Protein AF-A0A941IA33-F1 (afdb_monomer)

Solvent-accessible surface area (backbone atoms only — not comparable to full-atom values): 8337 Å² total; per-residue (Å²): 135,60,96,90,64,84,87,87,85,74,91,68,59,68,67,62,33,51,55,52,53,49,51,50,52,52,54,46,25,75,30,73,66,17,48,78,68,69,57,45,78,100,66,92,53,73,48,76,51,62,70,38,55,38,38,42,78,40,82,90,76,76,41,48,43,58,65,67,62,85,54,55,20,57,35,92,90,27,70,65,25,38,78,77,42,39,83,75,15,31,20,43,34,40,35,39,30,46,77,89,38,80,77,50,68,53,55,48,64,59,74,45,42,74,61,46,50,44,48,34,53,47,53,71,46,50,70,66,57,45,43,74,76,40,32,78,60,48,64,74,36,109

Secondary structure (DSSP, 8-state):
--TT-------S-HHHHHHHHHHHHHHHHHSHHHHHTT----S--EEEEE--BSEEEETTTTEEEESS-TTBPBPTT-TTHHHH-GGG-BBSEEEEEETTEEEEEEEPBP--HHHHHHHHHHTT--HHHHHHHHHHHHHTT-

Foldseek 3Di:
DDPPDDDDDDDDPPVVRCVVVVVVLVVCCPDPNNVVVVVHDPDKDKDKDFFAQQWDQDPVVRATDGPDDLFFDWDPPCLCCLPVPSRPTTTQKMFIDIPNDTPDIDGDGDLALVSSVSSCVRRVNDPVNCCVPPVVVSVVSD

InterPro domains:
  IPR004115 GAD-like domain superfamily [SSF55261] (1-30)
  IPR004364 Aminoacyl-tRNA synthetase, class II (D/K/N) [PF00152] (42-142)
  IPR045864 Class II Aminoacyl-tRNA synthetase/Biotinyl protein ligase (BPL) and lipoyl protein ligase (LPL) [G3DSA:3.30.930.10] (10-142)
  IPR045864 Class II Aminoacyl-tRNA synthetase/Biotinyl protein ligase (BPL) and lipoyl protein ligase (LPL) [SSF55681] (35-141)

Mean predicted aligned error: 4.57 Å

Sequence (142 aa):
AKDGDLIFFGADKAKVVNDAIGALRVKIGHSEFGKSNGLFDDVWKPLWVIDFPMFEHDEENDRWAAVHHPFTAPKDGHEDLMETDPGKCIAKAYDMVLNGWELGGGSVRIHRADVQSKVFRALKISDDDAKLKFGFLLDALQ

Radius of gyration: 20.35 Å; Cα contacts (8 Å, |Δi|>4): 190; chains: 1; bounding box: 57×29×49 Å

Nearest PDB structures (foldseek):
  1eqr-assembly1_C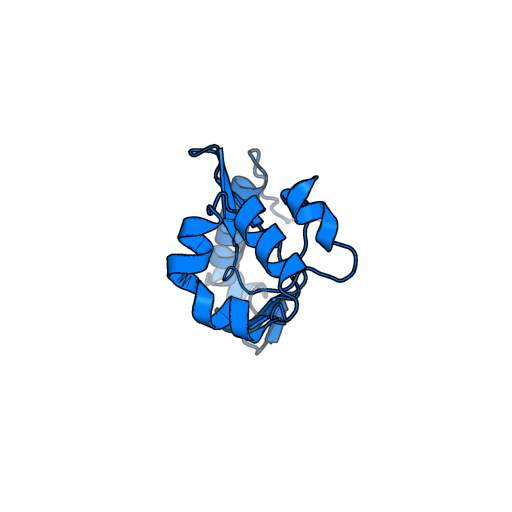-1  TM=9.228E-01  e=1.780E-13  Escherichia coli
  7ap4-assembly1_B  TM=9.044E-01  e=7.488E-14  Thermus thermophilus HB8
  1l0w-assembly1_B  TM=9.143E-01  e=8.357E-13  Thermus thermophilus
  6sjc-assembly1_A  TM=9.237E-01  e=1.458E-12  Thermus thermophilus
  6wom-assembly1_A  TM=8.670E-01  e=1.139E-12  Elizabethkingia anophelis

pLDDT: mean 93.0, std 5.51, range [63.81, 98.5]

Structure (mmCIF, N/CA/C/O backbone):
data_AF-A0A941IA33-F1
#
_entry.id   AF-A0A941IA33-F1
#
loop_
_atom_site.group_PDB
_atom_site.id
_atom_site.type_symbol
_atom_site.label_atom_id
_atom_site.label_alt_id
_atom_site.label_comp_id
_atom_site.label_asym_id
_atom_site.label_entity_id
_atom_site.label_seq_id
_atom_site.pdbx_PDB_ins_code
_atom_site.Cartn_x
_atom_site.Cartn_y
_atom_site.Cartn_z
_atom_site.occupancy
_atom_site.B_iso_or_equiv
_atom_site.auth_seq_id
_atom_site.auth_comp_id
_atom_site.auth_asym_id
_atom_site.auth_atom_id
_atom_site.pdbx_PDB_model_num
ATOM 1 N N . ALA A 1 1 ? -26.370 -4.789 11.653 1.00 78.94 1 ALA A N 1
ATOM 2 C CA . ALA A 1 1 ? -26.531 -4.045 12.911 1.00 78.94 1 ALA A CA 1
ATOM 3 C C . ALA A 1 1 ? -27.681 -4.655 13.687 1.00 78.94 1 ALA A C 1
ATOM 5 O O . ALA A 1 1 ? -28.608 -5.171 13.066 1.00 78.94 1 ALA A O 1
ATOM 6 N N . LYS A 1 2 ? -27.571 -4.656 15.008 1.00 91.75 2 LYS A N 1
ATOM 7 C CA . LYS A 1 2 ? -28.592 -5.083 15.961 1.00 91.75 2 LYS A CA 1
ATOM 8 C C . LYS A 1 2 ? -29.066 -3.864 16.751 1.00 91.75 2 LYS A C 1
ATOM 10 O O . LYS A 1 2 ? -28.424 -2.814 16.716 1.00 91.75 2 LYS A O 1
ATOM 15 N N . ASP A 1 3 ? -30.177 -4.007 17.459 1.00 94.19 3 ASP A N 1
ATOM 16 C CA . ASP A 1 3 ? -30.682 -2.952 18.335 1.00 94.19 3 ASP A CA 1
ATOM 17 C C . ASP A 1 3 ? -29.607 -2.540 19.352 1.00 94.19 3 ASP A C 1
ATOM 19 O O . ASP A 1 3 ? -28.990 -3.391 19.994 1.00 94.19 3 ASP A O 1
ATOM 23 N N . GLY A 1 4 ? -29.373 -1.231 19.471 1.00 89.38 4 GLY A N 1
ATOM 24 C CA . GLY A 1 4 ? -28.311 -0.658 20.304 1.00 89.38 4 GLY A CA 1
ATOM 25 C C . GLY A 1 4 ? -26.993 -0.372 19.573 1.00 89.38 4 GLY A C 1
ATOM 26 O O . GLY A 1 4 ? -26.162 0.349 20.121 1.00 89.38 4 GLY A O 1
ATOM 27 N N . ASP A 1 5 ? -26.810 -0.853 18.338 1.00 92.00 5 ASP A N 1
ATOM 28 C CA . ASP A 1 5 ? -25.643 -0.497 17.525 1.00 92.00 5 ASP A CA 1
ATOM 29 C C . ASP A 1 5 ? -25.755 0.938 16.983 1.00 92.00 5 ASP A C 1
ATOM 31 O O . ASP A 1 5 ? -26.813 1.377 16.524 1.00 92.00 5 ASP A O 1
ATOM 35 N N . LEU A 1 6 ? -24.622 1.643 16.937 1.00 92.31 6 LEU A N 1
ATOM 36 C CA . LEU A 1 6 ? -24.468 2.899 16.204 1.00 92.31 6 LEU A CA 1
ATOM 37 C C . LEU A 1 6 ? -23.638 2.655 14.940 1.00 92.31 6 LEU A C 1
ATOM 39 O O . LEU A 1 6 ? -22.537 2.109 15.010 1.00 92.31 6 LEU A O 1
ATOM 43 N N . ILE A 1 7 ? -24.151 3.082 13.785 1.00 95.31 7 ILE A N 1
ATOM 44 C CA . ILE A 1 7 ? -23.481 2.915 12.491 1.00 95.31 7 ILE A CA 1
ATOM 45 C C . ILE A 1 7 ? -22.972 4.269 12.000 1.00 95.31 7 ILE A C 1
ATOM 47 O O . ILE A 1 7 ? -23.737 5.228 11.901 1.00 95.31 7 ILE A O 1
ATOM 51 N N . PHE A 1 8 ? -21.688 4.326 11.652 1.00 95.75 8 PHE A N 1
ATOM 52 C CA . PHE A 1 8 ? -21.063 5.488 11.027 1.00 95.75 8 PHE A CA 1
ATOM 53 C C . PHE A 1 8 ? -20.937 5.275 9.517 1.00 95.75 8 PHE A C 1
ATOM 55 O O . PHE A 1 8 ? -20.599 4.180 9.068 1.00 95.75 8 PHE A O 1
ATOM 62 N N . PHE A 1 9 ? -21.166 6.335 8.745 1.00 96.00 9 PHE A N 1
ATOM 63 C CA . PHE A 1 9 ? -21.037 6.337 7.290 1.00 96.00 9 PHE A CA 1
ATOM 64 C C . PHE A 1 9 ? -20.143 7.496 6.846 1.00 96.00 9 PHE A C 1
ATOM 66 O O . PHE A 1 9 ? -20.155 8.563 7.460 1.00 96.00 9 PHE A O 1
ATOM 73 N N . GLY A 1 10 ? -19.398 7.291 5.763 1.00 95.56 10 GLY A N 1
ATOM 74 C CA . GLY A 1 10 ? -18.689 8.342 5.035 1.00 95.56 10 GLY A CA 1
ATOM 75 C C . GLY A 1 10 ? -19.033 8.257 3.550 1.00 95.56 10 GLY A C 1
ATOM 76 O O . GLY A 1 10 ? -19.250 7.160 3.036 1.00 95.56 10 GLY A O 1
ATOM 77 N N . ALA A 1 11 ? -19.111 9.403 2.876 1.00 97.56 11 ALA A N 1
ATOM 78 C CA . ALA A 1 11 ? -19.450 9.494 1.459 1.00 97.56 11 ALA A CA 1
ATOM 79 C C . ALA A 1 11 ? -18.509 10.487 0.767 1.00 97.56 11 ALA A C 1
ATOM 81 O O . ALA A 1 11 ? -18.692 11.695 0.881 1.00 97.56 11 ALA A O 1
ATOM 82 N N . ASP A 1 12 ? -17.487 9.954 0.101 1.00 96.81 12 ASP A N 1
ATOM 83 C CA . ASP A 1 12 ? -16.473 10.681 -0.673 1.00 96.81 12 ASP A CA 1
ATOM 84 C C . ASP A 1 12 ? -15.662 9.658 -1.508 1.00 96.81 12 ASP A C 1
ATOM 86 O O . ASP A 1 12 ? -16.027 8.477 -1.581 1.00 96.81 12 ASP A O 1
ATOM 90 N N . LYS A 1 13 ? -14.536 10.069 -2.102 1.00 95.12 13 LYS A N 1
ATOM 91 C CA . LYS A 1 13 ? -13.507 9.189 -2.661 1.00 95.12 13 LYS A CA 1
ATOM 92 C C . LYS A 1 13 ? -13.112 8.117 -1.640 1.00 95.12 13 LYS A C 1
ATOM 94 O O . LYS A 1 13 ? -12.923 8.401 -0.456 1.00 95.12 13 LYS A O 1
ATOM 99 N N . ALA A 1 14 ? -12.892 6.893 -2.123 1.00 94.88 14 ALA A N 1
ATOM 100 C CA . ALA A 1 14 ? -12.574 5.738 -1.282 1.00 94.88 14 ALA A CA 1
ATOM 101 C C . ALA A 1 14 ? -11.410 6.002 -0.311 1.00 94.88 14 ALA A C 1
ATOM 103 O O . ALA A 1 14 ? -11.513 5.665 0.864 1.00 94.88 14 ALA A O 1
ATOM 104 N N . LYS A 1 15 ? -10.338 6.664 -0.773 1.00 91.81 15 LYS A N 1
ATOM 105 C CA . LYS A 1 15 ? -9.190 7.016 0.075 1.00 91.81 15 LYS A CA 1
ATOM 106 C C 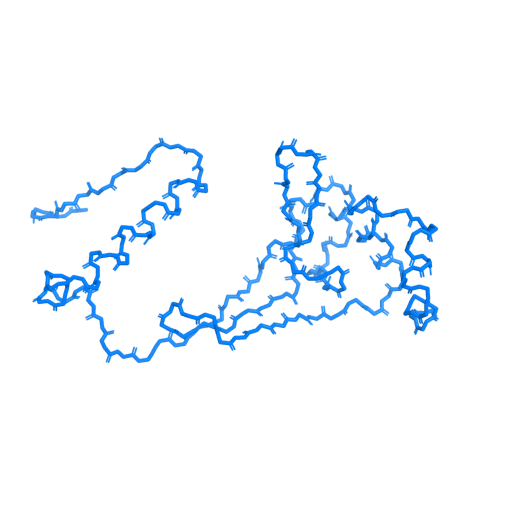. LYS A 1 15 ? -9.595 7.912 1.252 1.00 91.81 15 LYS A C 1
ATOM 108 O O . LYS A 1 15 ? -9.274 7.597 2.391 1.00 91.81 15 LYS A O 1
ATOM 113 N N . VAL A 1 16 ? -10.345 8.982 0.984 1.00 95.56 16 VAL A N 1
ATOM 114 C CA . VAL A 1 16 ? -10.804 9.940 2.005 1.00 95.56 16 VAL A CA 1
ATOM 115 C C . VAL A 1 16 ? -11.668 9.238 3.052 1.00 95.56 16 VAL A C 1
ATOM 117 O O . VAL A 1 16 ? -11.454 9.404 4.253 1.00 95.56 16 VAL A O 1
ATOM 120 N N . VAL A 1 17 ? -12.615 8.408 2.605 1.00 97.81 17 VAL A N 1
ATOM 121 C CA . VAL A 1 17 ? -13.509 7.668 3.507 1.00 97.81 17 VAL A CA 1
ATOM 122 C C . VAL A 1 17 ? -12.739 6.639 4.337 1.00 97.81 17 VAL A C 1
ATOM 124 O O . VAL A 1 17 ? -12.941 6.568 5.550 1.00 97.81 17 VAL A O 1
ATOM 127 N N . ASN A 1 18 ? -11.844 5.865 3.716 1.00 97.19 18 ASN A N 1
ATOM 128 C CA . ASN A 1 18 ? -11.054 4.842 4.401 1.00 97.19 18 ASN A CA 1
ATOM 129 C C . ASN A 1 18 ? -10.144 5.453 5.474 1.00 97.19 18 ASN A C 1
ATOM 131 O O . ASN A 1 18 ? -10.112 4.942 6.596 1.00 97.19 18 ASN A O 1
ATOM 135 N N . ASP A 1 19 ? -9.469 6.563 5.161 1.00 96.38 19 ASP A N 1
ATOM 136 C CA . ASP A 1 19 ? -8.598 7.270 6.103 1.00 96.38 19 ASP A CA 1
ATOM 137 C C . ASP A 1 19 ? -9.413 7.814 7.293 1.00 96.38 19 ASP A C 1
ATOM 139 O O . ASP A 1 19 ? -9.067 7.584 8.456 1.00 96.38 19 ASP A O 1
ATOM 143 N N . ALA A 1 20 ? -10.547 8.472 7.024 1.00 97.69 20 ALA A N 1
ATOM 144 C CA . ALA A 1 20 ? -11.390 9.070 8.060 1.00 97.69 20 ALA A CA 1
ATOM 145 C C . ALA A 1 20 ? -12.049 8.025 8.979 1.00 97.69 20 ALA A C 1
ATOM 147 O O . ALA A 1 20 ? -11.974 8.134 10.208 1.00 97.69 20 ALA A O 1
ATOM 148 N N . ILE A 1 21 ? -12.680 6.992 8.409 1.00 98.00 21 ILE A N 1
ATOM 149 C CA . ILE A 1 21 ? -13.349 5.934 9.183 1.00 98.00 21 ILE A CA 1
ATOM 150 C C . ILE A 1 21 ? -12.319 5.049 9.900 1.00 98.00 21 ILE A C 1
ATOM 152 O O . ILE A 1 21 ? -12.552 4.643 11.040 1.00 98.00 21 ILE A O 1
ATOM 156 N N . GLY A 1 22 ? -11.156 4.803 9.288 1.00 97.50 22 GLY A N 1
ATOM 157 C CA . GLY A 1 22 ? -10.029 4.125 9.929 1.00 97.50 22 GLY A CA 1
ATOM 158 C C . GLY A 1 22 ? -9.533 4.874 11.168 1.00 97.50 22 GLY A C 1
ATOM 159 O O . GLY A 1 22 ? -9.427 4.278 12.242 1.00 97.50 22 GLY A O 1
ATOM 160 N N . ALA A 1 23 ? -9.318 6.189 11.057 1.00 97.75 23 ALA A N 1
ATOM 161 C CA . ALA A 1 23 ? -8.919 7.031 12.184 1.00 97.75 23 ALA A CA 1
ATOM 162 C C . ALA A 1 23 ? -9.986 7.068 13.293 1.00 97.75 23 ALA A C 1
ATOM 164 O O . ALA A 1 23 ? -9.658 6.952 14.478 1.00 97.75 23 ALA A O 1
ATOM 165 N N . LEU A 1 24 ? -11.271 7.169 12.928 1.00 97.62 24 LEU A N 1
ATOM 166 C CA . LEU A 1 24 ? -12.378 7.117 13.885 1.00 97.62 24 LEU A CA 1
ATOM 167 C C . LEU A 1 24 ? -12.416 5.777 14.635 1.00 97.62 24 LEU A C 1
ATOM 169 O O . LEU A 1 24 ? -12.533 5.773 15.861 1.00 97.62 24 LEU A O 1
ATOM 173 N N . ARG A 1 25 ? -12.261 4.650 13.924 1.00 97.25 25 ARG A N 1
ATOM 174 C CA . ARG A 1 25 ? -12.200 3.301 14.514 1.00 97.25 25 ARG A CA 1
ATOM 175 C C . ARG A 1 25 ? -11.103 3.209 15.572 1.00 97.25 25 ARG A C 1
ATOM 177 O O . ARG A 1 25 ? -11.363 2.750 16.680 1.00 97.25 25 ARG A O 1
ATOM 184 N N . VAL A 1 26 ? -9.895 3.668 15.238 1.00 96.62 26 VAL A N 1
ATOM 185 C CA . VAL A 1 26 ? -8.742 3.674 16.153 1.00 96.62 26 VAL A CA 1
ATOM 186 C C . VAL A 1 26 ? -9.033 4.551 17.373 1.00 96.62 26 VAL A C 1
ATOM 188 O O . VAL A 1 26 ? -8.857 4.108 18.507 1.00 96.62 26 VAL A O 1
ATOM 191 N N . LYS A 1 27 ? -9.565 5.762 17.166 1.00 97.44 27 LYS A N 1
ATOM 192 C CA . LYS A 1 27 ? -9.910 6.684 18.258 1.00 97.44 27 LYS A CA 1
ATOM 193 C C . LYS A 1 27 ? -10.951 6.102 19.218 1.00 97.44 27 LYS A C 1
ATOM 195 O O . LYS A 1 27 ? -10.788 6.228 20.429 1.00 97.44 27 LYS A O 1
ATOM 200 N N . ILE A 1 28 ? -12.007 5.470 18.697 1.00 97.06 28 ILE A N 1
ATOM 201 C CA . ILE A 1 28 ? -13.041 4.825 19.520 1.00 97.06 28 ILE A CA 1
ATOM 202 C C . ILE A 1 28 ? -12.441 3.649 20.292 1.00 97.06 28 ILE A C 1
ATOM 204 O O . ILE A 1 28 ? -12.625 3.587 21.506 1.00 97.06 28 ILE A O 1
ATOM 208 N N . GLY A 1 29 ? -11.688 2.769 19.624 1.00 96.00 29 GLY A N 1
ATOM 209 C CA . GLY A 1 29 ? -11.055 1.610 20.259 1.00 96.00 29 GLY A CA 1
ATOM 210 C C . GLY A 1 29 ? -10.157 2.002 21.435 1.00 96.00 29 GLY A C 1
ATOM 211 O O . GLY A 1 29 ? -10.305 1.463 22.525 1.00 96.00 29 GLY A O 1
ATOM 212 N N . HIS A 1 30 ? -9.293 3.007 21.266 1.00 96.00 30 HIS A N 1
ATOM 213 C CA . HIS A 1 30 ? -8.384 3.453 22.332 1.00 96.00 30 HIS A CA 1
ATOM 214 C C . HIS A 1 30 ? -9.036 4.315 23.428 1.00 96.00 30 HIS A C 1
ATOM 216 O O . HIS A 1 30 ? -8.381 4.612 24.430 1.00 96.00 30 HIS A O 1
ATOM 222 N N . SER A 1 31 ? -10.294 4.734 23.265 1.00 97.31 31 SER A N 1
ATOM 223 C CA . SER A 1 31 ? -11.009 5.515 24.280 1.00 97.31 31 SER A CA 1
ATOM 224 C C . SER A 1 31 ? -11.379 4.671 25.508 1.00 97.31 31 SER A C 1
ATOM 226 O O . SER A 1 31 ? -11.478 3.448 25.430 1.00 97.31 31 SER A O 1
ATOM 228 N N . GLU A 1 32 ? -11.665 5.318 26.642 1.00 97.25 32 GLU A N 1
ATOM 229 C CA . GLU A 1 32 ? -12.148 4.623 27.849 1.00 97.25 32 GLU A CA 1
ATOM 230 C C . GLU A 1 32 ? -13.471 3.883 27.611 1.00 97.25 32 GLU A C 1
ATOM 232 O O . GLU A 1 32 ? -13.688 2.792 28.141 1.00 97.25 32 GLU A O 1
ATOM 237 N N . PHE A 1 33 ? -14.334 4.427 26.746 1.00 95.56 33 PHE A N 1
ATOM 238 C CA . PHE A 1 33 ? -15.535 3.732 26.290 1.00 95.56 33 PHE A CA 1
ATOM 239 C C . PHE A 1 33 ? -15.173 2.440 25.545 1.00 95.56 33 PHE A C 1
ATOM 241 O O . PHE A 1 33 ? -15.702 1.380 25.868 1.00 95.56 33 PHE A O 1
ATOM 248 N N . GLY A 1 34 ? -14.237 2.510 24.594 1.00 96.06 34 GLY A N 1
ATOM 249 C CA . GLY A 1 34 ? -13.799 1.350 23.816 1.00 96.06 34 GLY A CA 1
ATOM 250 C C . GLY A 1 34 ? -13.215 0.244 24.691 1.00 96.06 34 GLY A C 1
ATOM 251 O O . GLY A 1 34 ? -13.636 -0.907 24.591 1.00 96.06 34 GLY A O 1
ATOM 252 N N . LYS A 1 35 ? -12.320 0.599 25.618 1.00 96.19 35 LYS A N 1
ATOM 253 C CA . LYS A 1 35 ? -11.713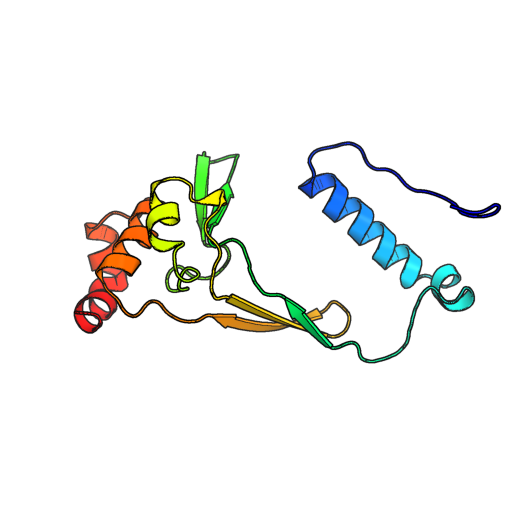 -0.351 26.562 1.00 96.19 35 LYS A CA 1
ATOM 254 C C . LYS A 1 35 ? -12.740 -0.995 27.497 1.00 96.19 35 LYS A C 1
ATOM 256 O O . LYS A 1 35 ? -12.729 -2.209 27.667 1.00 96.19 35 LYS A O 1
ATOM 261 N N . SER A 1 36 ? -13.650 -0.207 28.077 1.00 96.25 36 SER A N 1
ATOM 262 C CA . SER A 1 36 ? -14.668 -0.719 29.013 1.00 96.25 36 SER A CA 1
ATOM 263 C C . SER A 1 36 ? -15.759 -1.568 28.350 1.00 96.25 36 SER A C 1
ATOM 265 O O . SER A 1 36 ? -16.411 -2.350 29.037 1.00 96.25 36 SER A O 1
ATOM 267 N N . ASN A 1 37 ? -15.936 -1.456 27.029 1.00 94.56 37 ASN A N 1
ATOM 268 C CA . ASN A 1 37 ? -16.940 -2.200 26.261 1.00 94.56 37 ASN A CA 1
ATOM 269 C C . ASN A 1 37 ? -16.337 -3.310 25.379 1.00 94.56 37 ASN A C 1
ATOM 271 O O . ASN A 1 37 ? -17.015 -3.814 24.487 1.00 94.56 37 ASN A O 1
ATOM 275 N N . GLY A 1 38 ? -15.076 -3.701 25.603 1.00 94.06 38 GLY A N 1
ATOM 276 C CA . GLY A 1 38 ? -14.450 -4.818 24.882 1.00 94.06 38 GLY A CA 1
ATOM 277 C C . GLY A 1 38 ? -14.146 -4.536 23.405 1.00 94.06 38 GLY A C 1
ATOM 278 O O . GLY A 1 38 ? -14.090 -5.462 22.602 1.00 94.06 38 GLY A O 1
ATOM 279 N N . LEU A 1 39 ? -13.968 -3.265 23.028 1.00 94.50 39 LEU A N 1
ATOM 280 C CA . LEU A 1 39 ? -13.574 -2.844 21.673 1.00 94.50 39 LEU A CA 1
ATOM 281 C C . LEU A 1 39 ? -12.051 -2.694 21.513 1.00 94.50 39 LEU A C 1
ATOM 283 O O . LEU A 1 39 ? -11.575 -2.281 20.453 1.00 94.50 39 LEU A O 1
ATOM 287 N N . PHE A 1 40 ? -11.292 -2.995 22.566 1.00 94.62 40 PHE A N 1
ATOM 288 C CA . PHE A 1 40 ? -9.837 -2.952 22.602 1.00 94.62 40 PHE A CA 1
ATOM 289 C C . PHE A 1 40 ? -9.295 -4.235 23.223 1.00 94.62 40 PHE A C 1
ATOM 291 O O . PHE A 1 40 ? -9.734 -4.627 24.302 1.00 94.62 40 PHE A O 1
ATOM 298 N N . ASP A 1 41 ? -8.298 -4.825 22.567 1.00 91.81 41 ASP A N 1
ATOM 299 C CA . ASP A 1 41 ? -7.582 -5.993 23.069 1.00 91.81 41 ASP A CA 1
ATOM 300 C C . ASP A 1 41 ? -6.135 -5.612 23.392 1.00 91.81 41 ASP A C 1
ATOM 302 O O . ASP A 1 41 ? -5.396 -5.178 22.505 1.00 91.81 41 ASP A O 1
ATOM 306 N N . ASP A 1 42 ? -5.712 -5.836 24.636 1.00 92.69 42 ASP A N 1
ATOM 307 C CA . ASP A 1 42 ? -4.321 -5.653 25.068 1.00 92.69 42 ASP A CA 1
ATOM 308 C C . ASP A 1 42 ? -3.497 -6.927 24.822 1.00 92.69 42 ASP A C 1
ATOM 310 O O . ASP A 1 42 ? -3.097 -7.644 25.739 1.00 92.69 42 ASP A O 1
ATOM 314 N N . VAL A 1 43 ? -3.335 -7.279 23.545 1.00 96.19 43 VAL A N 1
ATOM 315 C CA . VAL A 1 43 ? -2.591 -8.469 23.107 1.00 96.19 43 VAL A CA 1
ATOM 316 C C . VAL A 1 43 ? -1.740 -8.155 21.881 1.00 96.19 43 VAL A C 1
ATOM 318 O O . VAL A 1 43 ? -2.012 -7.220 21.128 1.00 96.19 43 VAL A O 1
ATOM 321 N N . TRP A 1 44 ? -0.710 -8.963 21.644 1.00 97.56 44 TRP A N 1
ATOM 322 C CA . TRP A 1 44 ? 0.106 -8.862 20.436 1.00 97.56 44 TRP A CA 1
ATOM 323 C C . TRP A 1 44 ? -0.599 -9.506 19.240 1.00 97.56 44 TRP A C 1
ATOM 325 O O . TRP A 1 44 ? -0.902 -10.698 19.257 1.00 97.56 44 TRP A O 1
ATOM 335 N N . LYS A 1 45 ? -0.829 -8.719 18.185 1.00 96.94 45 LYS A N 1
ATOM 336 C CA . LYS A 1 45 ? -1.433 -9.151 16.918 1.00 96.94 45 LYS A CA 1
ATOM 337 C C . LYS A 1 45 ? -0.511 -8.798 15.741 1.00 96.94 45 LYS A C 1
ATOM 339 O O . LYS A 1 45 ? -0.729 -7.773 15.092 1.00 96.94 45 LYS A O 1
ATOM 344 N N . PRO A 1 46 ? 0.541 -9.598 15.486 1.00 98.00 46 PRO A N 1
ATOM 345 C CA . PRO A 1 46 ? 1.386 -9.422 14.311 1.00 98.00 46 PRO A CA 1
ATOM 346 C C . PRO A 1 46 ? 0.659 -9.867 13.035 1.00 98.00 46 PRO A C 1
ATOM 348 O O . PRO A 1 46 ? -0.090 -10.847 13.053 1.00 98.00 46 PRO A O 1
ATOM 351 N N . LEU A 1 47 ? 0.907 -9.180 11.921 1.00 98.44 47 LEU A N 1
ATOM 352 C CA . LEU A 1 47 ? 0.435 -9.568 10.592 1.00 98.44 47 LEU A CA 1
ATOM 353 C C . LEU A 1 47 ? 1.401 -9.113 9.497 1.00 98.44 47 LEU A C 1
ATOM 355 O O . LEU A 1 47 ? 2.194 -8.195 9.696 1.00 98.44 47 LEU A O 1
ATOM 359 N N . TRP A 1 48 ? 1.279 -9.736 8.326 1.00 98.44 48 TRP A N 1
ATOM 360 C CA . TRP A 1 48 ? 1.922 -9.278 7.099 1.00 98.44 48 TRP A CA 1
ATOM 361 C C . TRP A 1 48 ? 0.906 -8.564 6.213 1.00 98.44 48 TRP A C 1
ATOM 363 O O . TRP A 1 48 ? -0.163 -9.112 5.937 1.00 98.44 48 TRP A O 1
ATOM 373 N N . VAL A 1 49 ? 1.258 -7.373 5.737 1.00 98.19 49 VAL A N 1
ATOM 374 C CA . VAL A 1 49 ? 0.591 -6.740 4.597 1.00 98.19 49 VAL A CA 1
ATOM 375 C C . VAL A 1 49 ? 1.393 -7.103 3.354 1.00 98.19 49 VAL A C 1
ATOM 377 O O . VAL A 1 49 ? 2.612 -6.963 3.342 1.00 98.19 49 VAL A O 1
ATOM 380 N N . ILE A 1 50 ? 0.721 -7.631 2.338 1.00 97.69 50 ILE A N 1
ATOM 381 C CA . ILE A 1 50 ? 1.315 -8.079 1.073 1.00 97.69 50 ILE A CA 1
ATOM 382 C C . ILE A 1 50 ? 0.457 -7.578 -0.090 1.00 97.69 50 ILE A C 1
ATOM 384 O O . ILE A 1 50 ? -0.626 -7.039 0.131 1.00 97.69 50 ILE A O 1
ATOM 388 N N . ASP A 1 51 ? 0.916 -7.807 -1.321 1.00 96.62 51 ASP A N 1
ATOM 389 C CA . ASP A 1 51 ? 0.210 -7.414 -2.547 1.00 96.62 51 ASP A CA 1
ATOM 390 C C . ASP A 1 51 ? -0.048 -5.897 -2.628 1.00 96.62 51 ASP A C 1
ATOM 392 O O . ASP A 1 51 ? -1.111 -5.433 -3.043 1.00 96.62 51 ASP A O 1
ATOM 396 N N . PHE A 1 52 ? 0.963 -5.110 -2.254 1.00 97.50 52 PHE A N 1
ATOM 397 C CA . PHE A 1 52 ? 0.942 -3.664 -2.443 1.00 97.50 52 PHE A CA 1
ATOM 398 C C . PHE A 1 52 ? 0.858 -3.291 -3.929 1.00 97.50 52 PHE A C 1
ATOM 400 O O . PHE A 1 52 ? 1.487 -3.954 -4.762 1.00 97.50 52 PHE A O 1
ATOM 407 N N . PRO A 1 53 ? 0.171 -2.191 -4.282 1.00 96.56 53 PRO A N 1
ATOM 408 C CA . PRO A 1 53 ? 0.323 -1.582 -5.595 1.00 96.56 53 PRO A CA 1
ATOM 409 C C . PRO A 1 53 ? 1.796 -1.267 -5.863 1.00 96.56 53 PRO A C 1
ATOM 411 O O . PRO A 1 53 ? 2.534 -0.841 -4.972 1.00 96.56 53 PRO A O 1
ATOM 414 N N . MET A 1 54 ? 2.241 -1.485 -7.096 1.00 95.94 54 MET A N 1
ATOM 415 C CA . MET A 1 54 ? 3.607 -1.152 -7.492 1.00 95.94 54 MET A CA 1
ATOM 416 C C . MET A 1 54 ? 3.789 0.359 -7.669 1.00 95.94 54 MET A C 1
ATOM 418 O O . MET A 1 54 ? 4.839 0.905 -7.318 1.00 95.94 54 MET A O 1
ATOM 422 N N . PHE A 1 55 ? 2.747 1.022 -8.172 1.00 95.62 55 PHE A N 1
ATOM 423 C CA . PHE A 1 55 ? 2.718 2.454 -8.427 1.00 95.62 55 PHE A CA 1
ATOM 424 C C . PHE A 1 55 ? 1.477 3.094 -7.806 1.00 95.62 55 PHE A C 1
ATOM 426 O O . PHE A 1 55 ? 0.415 2.475 -7.752 1.00 95.62 55 PHE A O 1
ATOM 433 N N . GLU A 1 56 ? 1.606 4.349 -7.391 1.00 93.50 56 GLU A N 1
ATOM 434 C CA . GLU A 1 56 ? 0.479 5.227 -7.081 1.00 93.50 56 GLU A CA 1
ATOM 435 C C . GLU A 1 56 ? 0.392 6.349 -8.116 1.00 93.50 56 GLU A C 1
ATOM 437 O O . GLU A 1 56 ? 1.414 6.822 -8.621 1.00 93.50 56 GLU A O 1
ATOM 442 N N . HIS A 1 57 ? -0.831 6.749 -8.467 1.00 92.31 57 HIS A N 1
ATOM 443 C CA . HIS A 1 57 ? -1.055 7.886 -9.355 1.00 92.31 57 HIS A CA 1
ATOM 444 C C . HIS A 1 57 ? -1.180 9.157 -8.522 1.00 92.31 57 HIS A C 1
ATOM 446 O O . HIS A 1 57 ? -2.043 9.270 -7.652 1.00 92.31 57 HIS A O 1
ATOM 452 N N . ASP A 1 58 ? -0.297 10.102 -8.802 1.00 89.12 58 ASP A N 1
ATOM 453 C CA . ASP A 1 58 ? -0.331 11.463 -8.293 1.00 89.12 58 ASP A CA 1
ATOM 454 C C . ASP A 1 58 ? -1.283 12.266 -9.193 1.00 89.12 58 ASP A C 1
ATOM 456 O O . ASP A 1 58 ? -0.899 12.706 -10.281 1.00 89.12 58 ASP A O 1
ATOM 460 N N . GLU A 1 59 ? -2.543 12.400 -8.756 1.00 86.50 59 GLU A N 1
ATOM 461 C CA . GLU A 1 59 ? -3.602 13.103 -9.501 1.00 86.50 59 GLU A CA 1
ATOM 462 C C . GLU A 1 59 ? -3.247 14.578 -9.769 1.00 86.50 59 GLU A C 1
ATOM 464 O O . GLU A 1 59 ? -3.696 15.139 -10.766 1.00 86.50 59 GLU A O 1
ATOM 469 N N . GLU A 1 60 ? -2.446 15.217 -8.907 1.00 87.06 60 GLU A N 1
ATOM 470 C CA . GLU A 1 60 ? -2.090 16.636 -9.041 1.00 87.06 60 GLU A CA 1
ATOM 471 C C . GLU A 1 60 ? -1.067 16.867 -10.156 1.00 87.06 60 GLU A C 1
ATOM 473 O O . GLU A 1 60 ? -1.160 17.844 -10.901 1.00 87.06 60 GLU A O 1
ATOM 478 N N . ASN A 1 61 ? -0.092 15.963 -10.278 1.00 87.31 61 ASN A N 1
ATOM 479 C CA . ASN A 1 61 ? 1.016 16.082 -11.229 1.00 87.31 61 ASN A CA 1
ATOM 480 C C . ASN A 1 61 ? 0.875 15.162 -12.456 1.00 87.31 61 ASN A C 1
ATOM 482 O O . ASN A 1 61 ? 1.788 15.111 -13.284 1.00 87.31 61 ASN A O 1
ATOM 486 N N . ASP A 1 62 ? -0.228 14.415 -12.550 1.00 87.75 62 ASP A N 1
ATOM 487 C CA . ASP A 1 62 ? -0.518 13.405 -13.574 1.00 87.75 62 ASP A CA 1
ATOM 488 C C . ASP A 1 62 ? 0.686 12.492 -13.880 1.00 87.75 62 ASP A C 1
ATOM 490 O O . ASP A 1 62 ? 1.234 12.393 -14.995 1.00 87.75 62 ASP A O 1
ATOM 494 N N . ARG A 1 63 ? 1.175 11.845 -12.822 1.00 90.25 63 ARG A N 1
ATOM 495 C CA . ARG A 1 63 ? 2.344 10.967 -12.893 1.00 90.25 63 ARG A CA 1
ATOM 496 C C . ARG A 1 63 ? 2.193 9.762 -11.985 1.00 90.25 63 ARG A C 1
ATOM 498 O O . ARG A 1 63 ? 1.515 9.808 -10.968 1.00 90.25 63 ARG A O 1
ATOM 505 N N . TRP A 1 64 ? 2.888 8.695 -12.350 1.00 92.31 64 TRP A N 1
ATOM 506 C CA . TRP A 1 64 ? 3.043 7.531 -11.495 1.00 92.31 64 TRP A CA 1
ATOM 507 C C . TRP A 1 64 ? 4.271 7.706 -10.608 1.00 92.31 64 TRP A C 1
ATOM 509 O O . TRP A 1 64 ? 5.340 8.096 -11.084 1.00 92.31 64 TRP A O 1
ATOM 519 N N . ALA A 1 65 ? 4.118 7.402 -9.327 1.00 92.38 65 ALA A N 1
ATOM 520 C CA . ALA A 1 65 ? 5.199 7.298 -8.361 1.00 92.38 65 ALA A CA 1
ATOM 521 C C . ALA A 1 65 ? 5.314 5.848 -7.881 1.00 92.38 65 ALA A C 1
ATOM 523 O O . ALA A 1 65 ? 4.329 5.114 -7.851 1.00 92.38 65 ALA A O 1
ATOM 524 N N . ALA A 1 66 ? 6.520 5.411 -7.522 1.00 92.44 66 ALA A N 1
ATOM 525 C CA . ALA A 1 66 ? 6.696 4.106 -6.895 1.00 92.44 66 ALA A CA 1
ATOM 526 C C . ALA A 1 66 ? 6.165 4.164 -5.455 1.00 92.44 66 ALA A C 1
ATOM 528 O O . ALA A 1 66 ? 6.526 5.079 -4.721 1.00 92.44 66 ALA A O 1
ATOM 529 N N . VAL A 1 67 ? 5.360 3.177 -5.047 1.00 92.88 67 VAL A N 1
ATOM 530 C CA . VAL A 1 67 ? 4.859 3.086 -3.656 1.00 92.88 67 VAL A CA 1
ATOM 531 C C . VAL A 1 67 ? 5.996 2.770 -2.682 1.00 92.88 67 VAL A C 1
ATOM 533 O O . VAL A 1 67 ? 6.040 3.272 -1.566 1.00 92.88 67 VAL A O 1
ATOM 536 N N . HIS A 1 68 ? 6.934 1.934 -3.124 1.00 90.50 68 HIS A N 1
ATOM 537 C CA . HIS A 1 68 ? 8.156 1.614 -2.389 1.00 90.50 68 HIS A CA 1
ATOM 538 C C . HIS A 1 68 ? 9.348 2.253 -3.121 1.00 90.50 68 HIS A C 1
ATOM 540 O O . HIS A 1 68 ? 9.293 3.395 -3.562 1.00 90.50 68 HIS A O 1
ATOM 546 N N . HIS A 1 69 ? 10.446 1.525 -3.306 1.00 90.44 69 HIS A N 1
ATOM 547 C CA . HIS A 1 69 ? 11.578 1.988 -4.109 1.00 90.44 69 HIS A CA 1
ATOM 548 C C . HIS A 1 69 ? 11.527 1.397 -5.536 1.00 90.44 69 HIS A C 1
ATOM 550 O O . HIS A 1 69 ? 11.010 0.289 -5.725 1.00 90.44 69 HIS A O 1
ATOM 556 N N . PRO A 1 70 ? 12.145 2.056 -6.538 1.00 90.75 70 PRO A N 1
ATOM 557 C CA . PRO A 1 70 ? 12.038 1.700 -7.963 1.00 90.75 70 PRO A CA 1
ATOM 558 C C . PRO A 1 70 ? 12.740 0.390 -8.373 1.00 90.75 70 PRO A C 1
ATOM 560 O O . PRO A 1 70 ? 12.766 0.052 -9.550 1.00 90.75 70 PRO A O 1
ATOM 563 N N . PHE A 1 71 ? 13.304 -0.353 -7.420 1.00 93.56 71 PHE A N 1
ATOM 564 C CA . PHE A 1 71 ? 13.950 -1.659 -7.649 1.00 93.56 71 PHE A CA 1
ATOM 565 C C . PHE A 1 71 ? 13.099 -2.831 -7.148 1.00 93.56 71 PHE A C 1
ATOM 567 O O . PHE A 1 71 ? 13.565 -3.969 -7.103 1.00 93.56 71 PHE A O 1
ATOM 574 N N . THR A 1 72 ? 11.879 -2.551 -6.691 1.00 96.38 72 THR A N 1
ATOM 575 C CA . THR A 1 72 ? 10.916 -3.564 -6.258 1.00 96.38 72 THR A CA 1
ATOM 576 C C . THR A 1 72 ? 10.386 -4.322 -7.467 1.00 96.38 72 THR A C 1
ATOM 578 O O . THR A 1 72 ? 9.962 -3.708 -8.440 1.00 96.38 72 THR A O 1
ATOM 581 N N . ALA A 1 73 ? 10.410 -5.651 -7.414 1.00 96.94 73 ALA A N 1
ATOM 582 C CA . ALA A 1 73 ? 9.928 -6.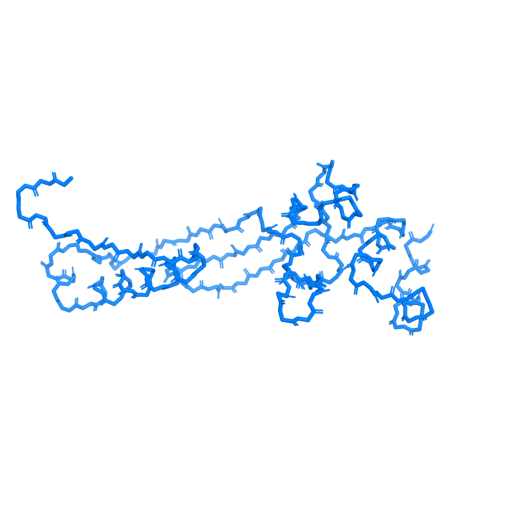497 -8.494 1.00 96.94 73 ALA A CA 1
ATOM 583 C C . ALA A 1 73 ? 8.393 -6.487 -8.583 1.00 96.94 73 ALA A C 1
ATOM 585 O O . ALA A 1 73 ? 7.725 -6.522 -7.541 1.00 96.94 73 ALA A O 1
ATOM 586 N N . PRO A 1 74 ? 7.826 -6.507 -9.802 1.00 97.00 74 PRO A N 1
ATOM 587 C CA . PRO A 1 74 ? 6.412 -6.795 -9.987 1.00 97.00 74 PRO A CA 1
ATOM 588 C C . PRO A 1 74 ? 6.105 -8.247 -9.592 1.00 97.00 74 PRO A C 1
ATOM 590 O O . PRO A 1 74 ? 6.982 -9.120 -9.558 1.00 97.00 74 PRO A O 1
ATOM 593 N N . LYS A 1 75 ? 4.835 -8.515 -9.296 1.00 97.12 75 LYS A N 1
ATOM 594 C CA . LYS A 1 75 ? 4.286 -9.866 -9.167 1.00 97.12 75 LYS A CA 1
ATOM 595 C C . LYS A 1 75 ? 4.424 -10.596 -10.504 1.00 97.12 75 LYS A C 1
ATOM 597 O O . LYS A 1 75 ? 4.356 -9.968 -11.557 1.00 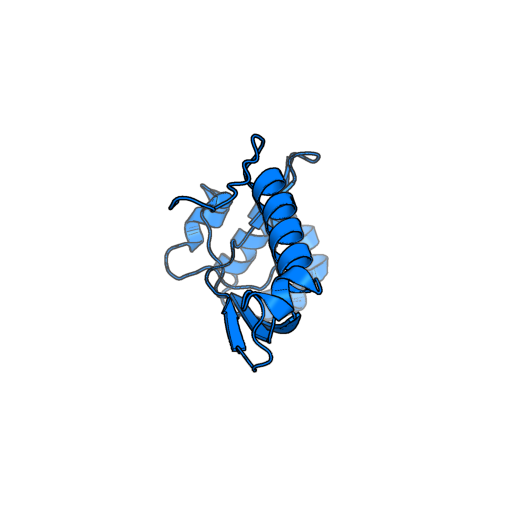97.12 75 LYS A O 1
ATOM 602 N N . ASP A 1 76 ? 4.634 -11.910 -10.455 1.00 95.12 76 ASP A N 1
ATOM 603 C CA . ASP A 1 76 ? 4.820 -12.703 -11.675 1.00 95.12 76 ASP A CA 1
ATOM 604 C C . ASP A 1 76 ? 3.597 -12.552 -12.590 1.00 95.12 76 ASP A C 1
ATOM 606 O O . ASP A 1 76 ? 2.461 -12.723 -12.142 1.00 95.12 76 ASP A O 1
ATOM 610 N N . GLY A 1 77 ? 3.830 -12.207 -13.857 1.00 94.56 77 GLY A N 1
ATOM 611 C CA . GLY A 1 77 ? 2.783 -11.950 -14.847 1.00 94.56 77 GLY A CA 1
ATOM 612 C C . GLY A 1 77 ? 2.268 -10.505 -14.887 1.00 94.56 77 GLY A C 1
ATOM 613 O O . GLY A 1 77 ? 1.417 -10.199 -15.720 1.00 94.56 77 GLY A O 1
ATOM 614 N N . HIS A 1 78 ? 2.748 -9.609 -14.016 1.00 96.50 78 HIS A N 1
ATOM 615 C CA . HIS A 1 78 ? 2.381 -8.185 -14.025 1.00 96.50 78 HIS A CA 1
ATOM 616 C C . HIS A 1 78 ? 3.399 -7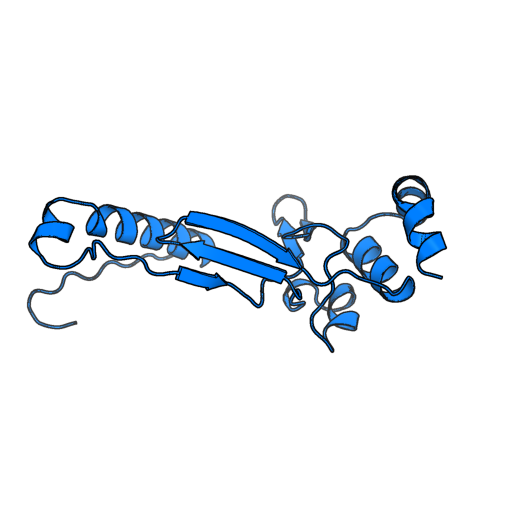.312 -14.779 1.00 96.50 78 HIS A C 1
ATOM 618 O O . HIS A 1 78 ? 3.251 -6.092 -14.823 1.00 96.50 78 HIS A O 1
ATOM 624 N N . GLU A 1 79 ? 4.431 -7.899 -15.387 1.00 94.06 79 GLU A N 1
ATOM 625 C CA . GLU A 1 79 ? 5.541 -7.162 -15.992 1.00 94.06 79 GLU A CA 1
ATOM 626 C C . GLU A 1 79 ? 5.089 -6.214 -17.108 1.00 94.06 79 GLU A C 1
ATOM 628 O O . GLU A 1 79 ? 5.629 -5.118 -17.243 1.00 94.06 79 GLU A O 1
ATOM 633 N N . ASP A 1 80 ? 4.090 -6.611 -17.895 1.00 93.44 80 ASP A N 1
ATOM 634 C CA . ASP A 1 80 ? 3.562 -5.789 -18.990 1.00 93.44 80 ASP A CA 1
ATOM 635 C C . ASP A 1 80 ? 2.569 -4.723 -18.499 1.00 93.44 80 ASP A C 1
ATOM 637 O O . ASP A 1 80 ? 2.433 -3.666 -19.120 1.00 93.44 80 ASP A O 1
ATOM 641 N N . LEU A 1 81 ? 1.947 -4.931 -17.329 1.00 95.00 81 LEU A N 1
ATOM 642 C CA . LEU A 1 81 ? 1.032 -3.953 -16.731 1.00 95.00 81 LEU A CA 1
ATOM 643 C C . LEU A 1 81 ? 1.745 -2.652 -16.365 1.00 95.00 81 LEU A C 1
ATOM 645 O O . LEU A 1 81 ? 1.116 -1.603 -16.366 1.00 95.00 81 LEU A O 1
ATOM 649 N N . MET A 1 82 ? 3.055 -2.693 -16.119 1.00 92.12 82 MET A N 1
ATOM 650 C CA . MET A 1 82 ? 3.853 -1.494 -15.851 1.00 92.12 82 MET A CA 1
ATOM 651 C C . MET A 1 82 ? 3.810 -0.475 -16.999 1.00 92.12 82 MET A C 1
ATOM 653 O O . MET A 1 82 ? 3.996 0.712 -16.758 1.00 92.12 82 MET A O 1
ATOM 657 N N . GLU A 1 83 ? 3.569 -0.923 -18.234 1.00 88.62 83 GLU A N 1
ATOM 658 C CA . GLU A 1 83 ? 3.477 -0.054 -19.412 1.00 88.62 83 GLU A CA 1
ATOM 659 C C . GLU A 1 83 ? 2.025 0.144 -19.866 1.00 88.62 83 GLU A C 1
ATOM 661 O O . GLU A 1 83 ? 1.675 1.229 -20.328 1.00 88.62 83 GLU A O 1
ATOM 666 N N . THR A 1 84 ? 1.166 -0.875 -19.728 1.00 92.81 84 THR A N 1
ATOM 667 C CA . THR A 1 84 ? -0.212 -0.820 -20.247 1.00 92.81 84 THR A CA 1
ATOM 668 C C . THR A 1 84 ? -1.243 -0.312 -19.243 1.00 92.81 84 THR A C 1
ATOM 670 O O . THR A 1 84 ? -2.200 0.346 -19.642 1.00 92.81 84 THR A O 1
ATOM 673 N N . ASP A 1 85 ? -1.103 -0.661 -17.960 1.00 93.50 85 ASP A N 1
ATOM 674 C CA . ASP A 1 85 ? -2.050 -0.302 -16.894 1.00 93.50 85 ASP A CA 1
ATOM 675 C C . ASP A 1 85 ? -1.352 -0.314 -15.515 1.00 93.50 85 ASP A C 1
ATOM 677 O O . ASP A 1 85 ? -1.523 -1.259 -14.729 1.00 93.50 85 ASP A O 1
ATOM 681 N N . PRO A 1 86 ? -0.524 0.710 -15.212 1.00 93.50 86 PRO A N 1
ATOM 682 C CA . PRO A 1 86 ? 0.336 0.706 -14.026 1.00 93.50 86 PRO A CA 1
ATOM 683 C C . PRO A 1 86 ? -0.438 0.577 -12.709 1.00 93.50 86 PRO A C 1
ATOM 685 O O . PRO A 1 86 ? 0.070 -0.013 -11.755 1.00 93.50 86 PRO A O 1
ATOM 688 N N . GLY A 1 87 ? -1.689 1.050 -12.671 1.00 93.75 87 GLY A N 1
ATOM 689 C CA . GLY A 1 87 ? -2.561 0.969 -11.497 1.00 93.75 87 GLY A CA 1
ATOM 690 C C . GLY A 1 87 ? -2.985 -0.454 -11.119 1.00 93.75 87 GLY A C 1
ATOM 691 O O . GLY A 1 87 ? -3.411 -0.678 -9.988 1.00 93.75 87 GLY A O 1
ATOM 692 N N . LYS A 1 88 ? -2.852 -1.430 -12.029 1.00 96.06 88 LYS A N 1
ATOM 693 C CA . LYS A 1 88 ? -3.092 -2.860 -11.755 1.00 96.06 88 LYS A CA 1
ATOM 694 C C . LYS A 1 88 ? -1.815 -3.647 -11.467 1.00 96.06 88 LYS A C 1
ATOM 696 O O . LYS A 1 88 ? -1.877 -4.845 -11.175 1.00 96.06 88 LYS A O 1
ATOM 701 N N . CYS A 1 89 ? -0.649 -3.016 -11.571 1.00 97.12 89 CYS A N 1
ATOM 702 C CA . CYS A 1 89 ? 0.605 -3.686 -11.279 1.00 97.12 89 CYS A CA 1
ATOM 703 C C . CYS A 1 89 ? 0.764 -3.863 -9.762 1.00 97.12 89 CYS A C 1
ATOM 705 O O . CYS A 1 89 ? 0.688 -2.899 -9.002 1.00 97.12 89 CYS A O 1
ATOM 707 N N . ILE A 1 90 ? 0.992 -5.101 -9.324 1.00 97.75 90 ILE A N 1
ATOM 708 C CA . ILE A 1 90 ? 1.191 -5.451 -7.916 1.00 97.75 90 ILE A CA 1
ATOM 709 C C . ILE A 1 90 ? 2.675 -5.715 -7.697 1.00 97.75 90 ILE A C 1
ATOM 711 O O . ILE A 1 90 ? 3.320 -6.359 -8.521 1.00 97.75 90 ILE A O 1
ATOM 715 N N . ALA A 1 91 ? 3.215 -5.225 -6.589 1.00 97.69 91 ALA A N 1
ATOM 716 C CA . ALA A 1 91 ? 4.594 -5.428 -6.187 1.00 97.69 91 ALA A CA 1
ATOM 717 C C . ALA A 1 91 ? 4.765 -6.711 -5.364 1.00 97.69 91 ALA A C 1
ATOM 719 O O . ALA A 1 91 ? 3.927 -7.067 -4.536 1.00 97.69 91 ALA A O 1
ATOM 720 N N . LYS A 1 92 ? 5.930 -7.350 -5.497 1.00 97.44 92 LYS A N 1
ATOM 721 C CA . LYS A 1 92 ? 6.431 -8.360 -4.551 1.00 97.44 92 LYS A CA 1
ATOM 722 C C . LYS A 1 92 ? 7.030 -7.683 -3.314 1.00 97.44 92 LYS A C 1
ATOM 724 O O . LYS A 1 92 ? 8.199 -7.898 -2.991 1.00 97.44 92 LYS A O 1
ATOM 729 N N . ALA A 1 93 ? 6.241 -6.831 -2.668 1.00 97.56 93 ALA A N 1
ATOM 730 C CA . ALA A 1 93 ? 6.586 -6.108 -1.450 1.00 97.56 93 ALA A CA 1
ATOM 731 C C . ALA A 1 93 ? 5.731 -6.583 -0.274 1.00 97.56 93 ALA A C 1
ATOM 733 O O . ALA A 1 93 ? 4.638 -7.126 -0.467 1.00 97.56 93 ALA A O 1
ATOM 734 N N . TYR A 1 94 ? 6.257 -6.409 0.932 1.00 97.88 94 TYR A N 1
ATOM 735 C CA . TYR A 1 94 ? 5.616 -6.847 2.160 1.00 97.88 94 TYR A CA 1
ATOM 736 C C . TYR A 1 94 ? 6.048 -5.990 3.351 1.00 97.88 94 TYR A C 1
ATOM 738 O O . TYR A 1 94 ? 7.226 -5.648 3.461 1.00 97.88 94 TYR A O 1
ATOM 746 N N . ASP A 1 95 ? 5.117 -5.777 4.282 1.00 98.19 95 ASP A N 1
ATOM 747 C CA . ASP A 1 95 ? 5.346 -5.071 5.547 1.00 98.19 95 ASP A CA 1
ATOM 748 C C . ASP A 1 95 ? 4.916 -5.935 6.735 1.00 98.19 95 ASP A C 1
ATOM 750 O O . ASP A 1 95 ? 3.827 -6.518 6.737 1.00 98.19 95 ASP A O 1
ATOM 754 N N . MET A 1 96 ? 5.763 -6.003 7.764 1.00 98.38 96 MET A N 1
ATOM 755 C CA . MET A 1 96 ? 5.426 -6.576 9.066 1.00 98.38 96 MET A CA 1
ATOM 756 C C . MET A 1 96 ? 4.788 -5.499 9.935 1.00 98.38 96 MET A C 1
ATOM 758 O O . MET A 1 96 ? 5.420 -4.491 10.258 1.00 98.38 96 MET A O 1
ATOM 762 N N . VAL A 1 97 ? 3.567 -5.756 10.394 1.00 98.50 97 VAL A N 1
ATOM 763 C CA . VAL A 1 97 ? 2.817 -4.846 11.259 1.00 98.50 97 VAL A CA 1
ATOM 764 C C . VAL A 1 97 ? 2.544 -5.514 12.598 1.00 98.50 97 VAL A C 1
ATOM 766 O O . VAL A 1 97 ? 2.073 -6.648 12.651 1.00 98.50 97 VAL A O 1
ATOM 769 N N . LEU A 1 98 ? 2.784 -4.793 13.691 1.00 98.00 98 LEU A N 1
ATOM 770 C CA . LEU A 1 98 ? 2.414 -5.196 15.044 1.00 98.00 98 LEU A CA 1
ATOM 771 C C . LEU A 1 98 ? 1.521 -4.130 15.669 1.00 98.00 98 LEU A C 1
ATOM 773 O O . LEU A 1 98 ? 1.939 -2.990 15.848 1.00 98.00 98 LEU A O 1
ATOM 777 N N . ASN A 1 99 ? 0.290 -4.502 16.024 1.00 96.12 99 ASN A N 1
ATOM 778 C CA . ASN A 1 99 ? -0.655 -3.625 16.728 1.00 96.12 99 ASN A CA 1
ATOM 779 C C . ASN A 1 99 ? -0.840 -2.244 16.061 1.00 96.12 99 ASN A C 1
ATOM 781 O O . ASN A 1 99 ? -0.980 -1.228 16.738 1.00 96.12 99 ASN A O 1
ATOM 785 N N . GLY A 1 100 ? -0.842 -2.210 14.725 1.00 95.12 100 GLY A N 1
ATOM 786 C CA . GLY A 1 100 ? -1.009 -0.985 13.936 1.00 95.12 100 GLY A CA 1
ATOM 787 C C . GLY A 1 100 ? 0.276 -0.196 13.673 1.00 95.12 100 GLY A C 1
ATOM 788 O O . GLY A 1 100 ? 0.204 0.841 13.023 1.00 95.12 100 GLY A O 1
ATOM 789 N N . TRP A 1 101 ? 1.430 -0.685 14.131 1.00 96.81 101 TRP A N 1
ATOM 790 C CA . TRP A 1 101 ? 2.740 -0.108 13.840 1.00 96.81 101 TRP A CA 1
ATOM 791 C C . TRP A 1 101 ? 3.492 -0.948 12.819 1.00 96.81 101 TRP A C 1
ATOM 793 O O . TRP A 1 101 ? 3.603 -2.163 12.977 1.00 96.81 101 TRP A O 1
ATOM 803 N N . GLU A 1 102 ? 4.041 -0.298 11.798 1.00 97.75 102 GLU A N 1
ATOM 804 C CA . GLU A 1 102 ? 5.008 -0.917 10.898 1.00 97.75 102 GLU A CA 1
ATOM 805 C C . GLU A 1 102 ? 6.316 -1.160 11.663 1.00 97.75 102 GLU A C 1
ATOM 807 O O . GLU A 1 102 ? 6.909 -0.236 12.221 1.00 97.75 102 GLU A O 1
ATOM 812 N N . LEU A 1 103 ? 6.750 -2.418 11.722 1.00 97.69 103 LEU A N 1
ATOM 813 C CA . LEU A 1 103 ? 8.030 -2.793 12.329 1.00 97.69 103 LEU A CA 1
ATOM 814 C C . LEU A 1 103 ? 9.158 -2.881 11.298 1.00 97.69 103 LEU A C 1
ATOM 816 O O . LEU A 1 103 ? 10.333 -2.806 11.659 1.00 97.69 103 LEU A O 1
ATOM 820 N N . GLY A 1 104 ? 8.803 -3.068 10.031 1.00 96.50 104 GLY A N 1
ATOM 821 C CA . GLY A 1 104 ? 9.722 -3.073 8.906 1.00 96.50 104 GLY A CA 1
ATOM 822 C C . GLY A 1 104 ? 9.131 -3.780 7.694 1.00 96.50 104 GLY A C 1
ATOM 823 O O . GLY A 1 104 ? 8.196 -4.574 7.815 1.00 96.50 104 GLY A O 1
ATOM 824 N N . GLY A 1 105 ? 9.732 -3.528 6.538 1.00 96.25 105 GLY A N 1
ATOM 825 C CA . GLY A 1 105 ? 9.285 -4.063 5.261 1.00 96.25 105 GLY A CA 1
ATOM 826 C C . GLY A 1 105 ? 10.431 -4.469 4.346 1.00 96.25 105 GLY A C 1
ATOM 827 O O . GLY A 1 105 ? 11.619 -4.289 4.639 1.00 96.25 105 GLY A O 1
ATOM 828 N N . GLY A 1 106 ? 10.066 -5.057 3.217 1.00 96.62 106 GLY A N 1
ATOM 829 C CA . GLY A 1 106 ? 11.005 -5.504 2.204 1.00 96.62 106 GLY A CA 1
ATOM 830 C C . GLY A 1 106 ? 10.327 -5.780 0.874 1.00 96.62 106 GLY A C 1
ATOM 831 O O . GLY A 1 106 ? 9.107 -5.738 0.738 1.00 96.62 106 GLY A O 1
ATOM 832 N N . SER A 1 107 ? 11.138 -6.067 -0.140 1.00 97.50 107 SER A N 1
ATOM 833 C CA . SER A 1 107 ? 10.618 -6.538 -1.417 1.00 97.50 107 SER A CA 1
ATOM 834 C C . SER A 1 107 ? 11.611 -7.430 -2.141 1.00 97.50 107 SER A C 1
ATOM 836 O O . SER A 1 107 ? 12.829 -7.312 -1.969 1.00 97.50 107 SER A O 1
ATOM 838 N N . VAL A 1 108 ? 11.085 -8.306 -2.993 1.00 97.25 108 VAL A N 1
ATOM 839 C CA . VAL A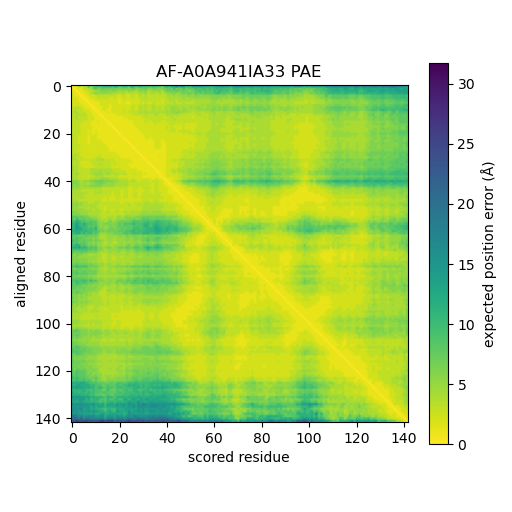 1 108 ? 11.898 -8.999 -3.994 1.00 97.25 108 VAL A CA 1
ATOM 840 C C . VAL A 1 108 ? 12.447 -7.952 -4.956 1.00 97.25 108 VAL A C 1
ATOM 842 O O . VAL A 1 108 ? 11.713 -7.072 -5.402 1.00 97.25 108 VAL A O 1
ATOM 845 N N . ARG A 1 109 ? 13.744 -8.024 -5.262 1.00 95.81 109 ARG A N 1
ATOM 846 C CA . ARG A 1 109 ? 14.400 -7.050 -6.139 1.00 95.81 109 ARG A CA 1
ATOM 847 C C . ARG A 1 109 ? 14.319 -7.472 -7.600 1.00 95.81 109 ARG A C 1
ATOM 849 O O . ARG A 1 109 ? 14.359 -8.663 -7.919 1.00 95.81 109 ARG A O 1
ATOM 856 N N . ILE A 1 110 ? 14.236 -6.486 -8.484 1.00 94.81 110 ILE A N 1
ATOM 857 C CA . ILE A 1 110 ? 14.395 -6.706 -9.920 1.00 94.81 110 ILE A CA 1
ATOM 858 C C . ILE A 1 110 ? 15.834 -7.146 -10.181 1.00 94.81 110 ILE A C 1
ATOM 860 O O . ILE A 1 110 ? 16.780 -6.506 -9.733 1.00 94.81 110 ILE A O 1
ATOM 864 N N . HIS A 1 111 ? 15.983 -8.249 -10.906 1.00 91.75 111 HIS A N 1
ATOM 865 C CA . HIS A 1 111 ? 17.278 -8.832 -11.263 1.00 91.75 111 HIS A CA 1
ATOM 866 C C . HIS A 1 111 ? 17.457 -8.970 -12.783 1.00 91.75 111 HIS A C 1
ATOM 868 O O . HIS A 1 111 ? 18.370 -9.645 -13.239 1.00 91.75 111 HIS A O 1
ATOM 874 N N . ARG A 1 112 ? 16.561 -8.365 -13.571 1.00 90.31 112 ARG A N 1
ATOM 875 C CA . ARG A 1 112 ? 16.607 -8.361 -15.032 1.00 90.31 112 ARG A CA 1
ATOM 876 C C . ARG A 1 112 ? 16.591 -6.929 -15.547 1.00 90.31 112 ARG A C 1
ATOM 878 O O . ARG A 1 112 ? 15.680 -6.169 -15.205 1.00 90.31 112 ARG A O 1
ATOM 885 N N . ALA A 1 113 ? 17.565 -6.580 -16.384 1.00 87.88 113 ALA A N 1
ATOM 886 C CA . ALA A 1 113 ? 17.701 -5.230 -16.926 1.00 87.88 113 ALA A CA 1
ATOM 887 C C . ALA A 1 113 ? 16.455 -4.779 -17.712 1.00 87.88 113 ALA A C 1
ATOM 889 O O . ALA A 1 113 ? 15.993 -3.653 -17.538 1.00 87.88 113 ALA A O 1
ATOM 890 N N . ASP A 1 114 ? 15.851 -5.667 -18.508 1.00 90.00 114 ASP A N 1
ATOM 891 C CA . ASP A 1 114 ? 14.675 -5.344 -19.323 1.00 90.00 114 ASP A CA 1
ATOM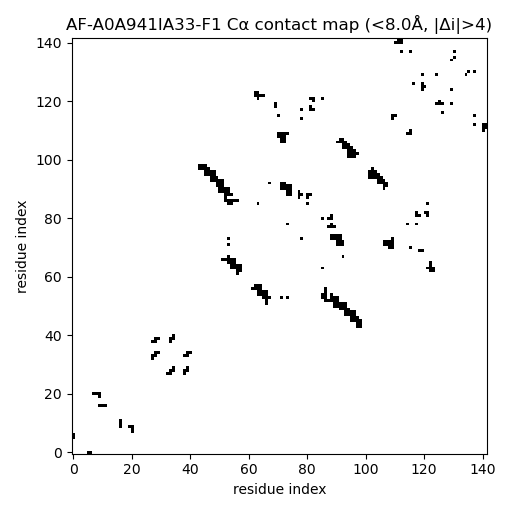 892 C C . ASP A 1 114 ? 13.441 -4.984 -18.477 1.00 90.00 114 ASP A C 1
ATOM 894 O O . ASP A 1 114 ? 12.721 -4.034 -18.796 1.00 90.00 114 ASP A O 1
ATOM 898 N N . VAL A 1 115 ? 13.236 -5.684 -17.357 1.00 92.81 115 VAL A N 1
ATOM 899 C CA . VAL A 1 115 ? 12.174 -5.379 -16.384 1.00 92.81 115 VAL A CA 1
ATOM 900 C C . VAL A 1 115 ? 12.466 -4.064 -15.656 1.00 92.81 115 VAL A C 1
ATOM 902 O O . VAL A 1 115 ? 11.566 -3.242 -15.495 1.00 92.81 115 VAL A O 1
ATOM 905 N N . GLN A 1 116 ? 13.721 -3.815 -15.264 1.00 93.06 116 GLN A N 1
ATOM 906 C CA . GLN A 1 116 ? 14.100 -2.568 -14.590 1.00 93.06 116 GLN A CA 1
ATOM 907 C C . GLN A 1 116 ? 13.869 -1.345 -15.489 1.00 93.06 116 GLN A C 1
ATOM 909 O O . GLN A 1 116 ? 13.369 -0.317 -15.028 1.00 93.06 116 GLN A O 1
ATOM 914 N N . SER A 1 117 ? 14.170 -1.462 -16.785 1.00 89.88 117 SER A N 1
ATOM 915 C CA . SER A 1 117 ? 13.899 -0.404 -17.759 1.00 89.88 117 SER A CA 1
ATOM 916 C C . SER A 1 117 ? 12.401 -0.111 -17.908 1.00 89.88 117 SER A C 1
ATOM 918 O O . SER A 1 117 ? 12.035 1.056 -18.037 1.00 89.88 117 SER A O 1
ATOM 920 N N . LYS A 1 118 ? 11.521 -1.124 -17.838 1.00 92.00 118 LYS A N 1
ATOM 921 C CA . LYS A 1 118 ? 10.058 -0.911 -17.835 1.00 92.00 118 LYS A CA 1
ATOM 922 C C . LYS A 1 118 ? 9.610 -0.066 -16.638 1.00 92.00 118 LYS A C 1
ATOM 924 O O . LYS A 1 118 ? 8.822 0.859 -16.814 1.00 92.00 118 LYS A O 1
ATOM 929 N N . VAL A 1 119 ? 10.161 -0.317 -15.446 1.00 93.12 119 VAL A N 1
ATOM 930 C CA . VAL A 1 119 ? 9.865 0.493 -14.249 1.00 93.12 119 VAL A CA 1
ATOM 931 C C . VAL A 1 119 ? 10.285 1.945 -14.438 1.00 93.12 119 VAL A C 1
ATOM 933 O O . VAL A 1 119 ? 9.514 2.853 -14.141 1.00 93.12 119 VAL A O 1
ATOM 936 N N . PHE A 1 120 ? 11.488 2.191 -14.960 1.00 91.50 120 PHE A N 1
ATOM 937 C CA . PHE A 1 120 ? 11.956 3.557 -15.196 1.00 91.50 120 PHE A CA 1
ATOM 938 C C . PHE A 1 120 ? 11.098 4.304 -16.220 1.00 91.50 120 PHE A C 1
ATOM 940 O O . PHE A 1 120 ? 10.751 5.460 -15.975 1.00 91.50 120 PHE A O 1
ATOM 947 N N . ARG A 1 121 ? 10.660 3.635 -17.295 1.00 90.31 121 ARG A N 1
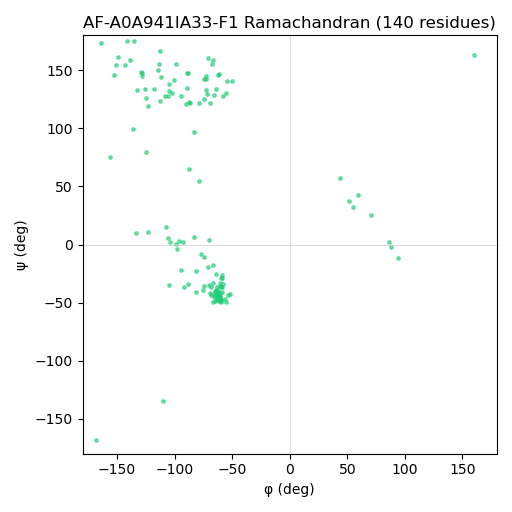ATOM 948 C CA . ARG A 1 121 ? 9.706 4.215 -18.252 1.00 90.31 121 ARG A CA 1
ATOM 949 C C . ARG A 1 121 ? 8.364 4.554 -17.603 1.00 90.31 121 ARG A C 1
ATOM 951 O O . ARG A 1 121 ? 7.869 5.659 -17.814 1.00 90.31 121 ARG A O 1
ATOM 958 N N . ALA A 1 122 ? 7.816 3.663 -16.773 1.00 90.00 122 ALA A N 1
ATOM 959 C CA . ALA A 1 122 ? 6.575 3.913 -16.033 1.00 90.00 122 ALA A CA 1
ATOM 960 C C . ALA A 1 122 ? 6.685 5.148 -15.116 1.00 90.00 122 ALA A C 1
ATOM 962 O O . ALA A 1 122 ? 5.755 5.947 -15.018 1.00 90.00 122 ALA A O 1
ATOM 963 N N . LEU A 1 123 ? 7.860 5.350 -14.512 1.00 90.69 123 LEU A N 1
ATOM 964 C CA . LEU A 1 123 ? 8.182 6.498 -13.656 1.00 90.69 123 LEU A CA 1
ATOM 965 C C . LEU A 1 123 ? 8.617 7.757 -14.430 1.00 90.69 123 LEU A C 1
ATOM 967 O O . LEU A 1 123 ? 9.043 8.732 -13.810 1.00 90.69 123 LEU A O 1
ATOM 971 N N . LYS A 1 124 ? 8.535 7.755 -15.769 1.00 89.69 124 LYS A N 1
ATOM 972 C CA . LYS A 1 124 ? 8.991 8.850 -16.649 1.00 89.69 124 LYS A CA 1
ATOM 973 C C . LYS A 1 124 ? 10.465 9.243 -16.416 1.00 89.69 124 LYS A C 1
ATOM 975 O O . LYS A 1 124 ? 10.838 10.402 -16.584 1.00 89.69 124 LYS A O 1
ATOM 980 N N . ILE A 1 125 ? 11.311 8.284 -16.037 1.00 88.00 125 ILE A N 1
ATOM 981 C CA . ILE A 1 125 ? 12.764 8.459 -15.924 1.00 88.00 125 ILE A CA 1
ATOM 982 C C . ILE A 1 125 ? 13.375 8.160 -17.295 1.00 88.00 125 ILE A C 1
ATOM 984 O O . ILE A 1 125 ? 13.166 7.077 -17.841 1.00 88.00 125 ILE A O 1
ATOM 988 N N . SER A 1 126 ? 14.109 9.123 -17.858 1.00 88.06 126 SER A N 1
ATOM 989 C CA . SER A 1 126 ? 14.758 8.960 -19.163 1.00 88.06 126 SER A CA 1
ATOM 990 C C . SER A 1 126 ? 15.883 7.920 -19.109 1.00 88.06 126 SER A C 1
ATOM 992 O O . SER A 1 126 ? 16.476 7.695 -18.054 1.00 88.06 126 SER A O 1
ATOM 994 N N . ASP A 1 127 ? 16.217 7.306 -20.246 1.00 86.06 127 ASP A N 1
ATOM 995 C CA . ASP A 1 127 ? 17.328 6.347 -20.318 1.00 86.06 127 ASP A CA 1
ATOM 996 C C . ASP A 1 127 ? 18.668 6.990 -19.926 1.00 86.06 127 ASP A C 1
ATOM 998 O O . ASP A 1 127 ? 19.496 6.347 -19.278 1.00 86.06 127 ASP A O 1
ATOM 1002 N N . ASP A 1 128 ? 18.869 8.263 -20.272 1.00 88.12 128 ASP A N 1
ATOM 1003 C CA . ASP A 1 128 ? 20.068 9.019 -19.903 1.00 88.12 128 ASP A CA 1
ATOM 1004 C C . ASP A 1 128 ? 20.118 9.274 -18.392 1.00 88.12 128 ASP A C 1
ATOM 1006 O O . ASP A 1 128 ? 21.153 9.041 -17.768 1.00 88.12 128 ASP A O 1
ATOM 1010 N N . ASP A 1 129 ? 18.995 9.658 -17.772 1.00 87.75 129 ASP A N 1
ATOM 1011 C CA . ASP A 1 129 ? 18.905 9.812 -16.315 1.00 87.75 129 ASP A CA 1
ATOM 1012 C C . ASP A 1 129 ? 19.086 8.479 -15.587 1.00 87.75 129 ASP A C 1
ATOM 1014 O O . ASP A 1 129 ? 19.745 8.422 -14.546 1.00 87.75 129 ASP A O 1
ATOM 1018 N N . ALA A 1 130 ? 18.507 7.404 -16.122 1.00 86.31 130 ALA A N 1
ATOM 1019 C CA . ALA A 1 130 ? 18.629 6.065 -15.567 1.00 86.31 130 ALA A CA 1
ATOM 1020 C C . ALA A 1 130 ? 20.082 5.580 -15.627 1.00 86.31 130 ALA A C 1
ATOM 1022 O O . ALA A 1 130 ? 20.594 5.076 -14.629 1.00 86.31 130 ALA A O 1
ATOM 1023 N N . LYS A 1 131 ? 20.781 5.790 -16.749 1.00 85.50 131 LYS A N 1
ATOM 1024 C CA . LYS A 1 131 ? 22.213 5.484 -16.880 1.00 85.50 131 LYS A CA 1
ATOM 1025 C C . LYS A 1 131 ? 23.073 6.362 -15.976 1.00 85.50 131 LYS A C 1
ATOM 1027 O O . LYS A 1 131 ? 23.970 5.849 -15.315 1.00 85.50 131 LYS A O 1
ATOM 1032 N N . LEU A 1 132 ? 22.788 7.660 -15.893 1.00 87.44 132 LEU A N 1
ATOM 1033 C CA . LEU A 1 132 ? 23.550 8.588 -15.058 1.00 87.44 132 LEU A CA 1
ATOM 1034 C C . LEU A 1 132 ? 23.433 8.240 -13.566 1.00 87.44 132 LEU A C 1
ATOM 1036 O O . LEU A 1 132 ? 24.424 8.278 -12.841 1.00 87.44 132 LEU A O 1
ATOM 1040 N N . LYS A 1 133 ? 22.224 7.903 -13.101 1.00 83.38 133 LYS A N 1
ATOM 1041 C CA . LYS A 1 133 ? 21.939 7.648 -11.679 1.00 83.38 133 LYS A CA 1
ATOM 1042 C C . LYS A 1 133 ? 22.176 6.198 -11.266 1.00 83.38 133 LYS A C 1
ATOM 1044 O O . LYS A 1 133 ? 22.572 5.949 -10.131 1.00 83.38 133 LYS A O 1
ATOM 1049 N N . PHE A 1 134 ? 21.920 5.252 -12.166 1.00 84.88 134 PHE A N 1
ATOM 1050 C CA . PHE A 1 134 ? 21.857 3.821 -11.859 1.00 84.88 134 PHE A CA 1
ATOM 1051 C C . PHE A 1 134 ? 22.625 2.943 -12.854 1.00 84.88 134 PHE A C 1
ATOM 1053 O O . PHE A 1 134 ? 22.503 1.723 -12.783 1.00 84.88 134 PHE A O 1
ATOM 1060 N N . GLY A 1 135 ? 23.432 3.518 -13.752 1.00 79.12 135 GLY A N 1
ATOM 1061 C CA . GLY A 1 135 ? 24.181 2.773 -14.772 1.00 79.12 135 GLY A CA 1
ATOM 1062 C C . GLY A 1 135 ? 25.035 1.652 -14.185 1.00 79.12 135 GLY A C 1
ATOM 1063 O O . GLY A 1 135 ? 24.945 0.523 -14.643 1.00 79.12 135 GLY A O 1
ATOM 1064 N N . PHE A 1 136 ? 25.734 1.914 -13.075 1.00 82.62 136 PHE A N 1
ATOM 1065 C CA . PHE A 1 136 ? 26.530 0.892 -12.381 1.00 82.62 136 PHE A CA 1
ATOM 1066 C C . PHE A 1 136 ? 25.707 -0.333 -11.945 1.00 82.62 136 PHE A C 1
ATOM 1068 O O . PHE A 1 136 ? 26.221 -1.447 -11.920 1.00 82.62 136 PHE A O 1
ATOM 1075 N N . LEU A 1 137 ? 24.438 -0.130 -11.576 1.00 79.50 137 LEU A N 1
ATOM 1076 C CA . LEU A 1 137 ? 23.537 -1.202 -11.168 1.00 79.50 137 LEU A CA 1
ATOM 1077 C C . LEU A 1 137 ? 22.948 -1.899 -12.397 1.00 79.50 137 LEU A C 1
ATOM 1079 O O . LEU A 1 137 ? 22.847 -3.117 -12.408 1.00 79.50 137 LEU A O 1
ATOM 1083 N N . LEU A 1 138 ? 22.576 -1.135 -13.426 1.00 77.75 138 LEU A N 1
ATOM 1084 C CA . LEU A 1 138 ? 22.025 -1.661 -14.674 1.00 77.75 138 LEU A CA 1
ATOM 1085 C C . LEU A 1 138 ? 23.032 -2.529 -15.434 1.00 77.75 138 LEU A C 1
ATOM 1087 O O . LEU A 1 138 ? 22.650 -3.583 -15.932 1.00 77.75 138 LEU A O 1
ATOM 1091 N N . ASP A 1 139 ? 24.297 -2.118 -15.481 1.00 79.56 139 ASP A N 1
ATOM 1092 C CA . ASP A 1 139 ? 25.376 -2.871 -16.125 1.00 79.56 139 ASP A CA 1
ATOM 1093 C C . ASP A 1 139 ? 25.659 -4.188 -15.386 1.00 79.56 139 ASP A C 1
ATOM 1095 O O . ASP A 1 139 ? 25.972 -5.194 -16.010 1.00 79.56 139 ASP A O 1
ATOM 1099 N N . ALA A 1 140 ? 25.493 -4.214 -14.058 1.00 79.00 140 ALA A N 1
ATOM 1100 C CA . ALA A 1 140 ? 25.648 -5.426 -13.249 1.00 79.00 140 ALA A CA 1
ATOM 1101 C C . ALA A 1 140 ? 24.474 -6.421 -13.380 1.00 79.00 140 ALA A C 1
ATOM 1103 O O . ALA A 1 140 ? 24.567 -7.540 -12.879 1.00 79.00 140 ALA A O 1
ATOM 1104 N N . LEU A 1 141 ? 23.365 -6.009 -14.006 1.00 76.25 141 LEU A N 1
ATOM 1105 C CA . LEU A 1 141 ? 22.171 -6.828 -14.250 1.00 76.25 141 LEU A CA 1
ATOM 1106 C C . LEU A 1 141 ? 22.113 -7.416 -15.676 1.00 76.25 141 LEU A C 1
ATOM 1108 O O . LEU A 1 141 ? 21.118 -8.068 -16.007 1.00 76.25 141 LEU A O 1
ATOM 1112 N N . GLN A 1 142 ? 23.121 -7.142 -16.515 1.00 63.81 142 GLN A N 1
ATOM 1113 C CA . GLN A 1 142 ? 23.288 -7.678 -17.877 1.00 63.81 142 GLN A CA 1
ATOM 1114 C C . GLN A 1 142 ? 24.119 -8.964 -17.872 1.00 63.81 142 GLN A C 1
ATOM 1116 O O . GLN A 1 142 ? 23.796 -9.848 -18.697 1.00 63.81 142 GLN A O 1
#

Organism: NCBI:txid2828733